Protein AF-A0A6B9T9X6-F1 (afdb_monomer_lite)

pLDDT: mean 86.13, std 8.44, range [53.62, 94.62]

Sequence (122 aa):
MSETKIIAMPVPRLLAADVAFYTGETGLFLNEKDLVLHAVRSLFLDTYKGYDGELETWMESYKDYENFSPEQGRIEVEVPEELFDAITDIYPDRGYGFSEFVCIALTRQISFLTQYCEDELE

Radius of gyration: 14.02 Å; chains: 1; bounding box: 34×31×42 Å

Foldseek 3Di:
DFDKDKDKAKAQPVLVVLLCCCCPPVVPAVHSQRLLAVLLVVLVVCVVVVVVVVLVVLLVLRVVSCVVRVDIDIDIHIYGPVSQVVCQVPPVVVVDDPRSSSNSSSSVSSVVVVVVVVVVVD

Structure (mmCIF, N/CA/C/O backbone):
data_AF-A0A6B9T9X6-F1
#
_entry.id   AF-A0A6B9T9X6-F1
#
loop_
_atom_site.group_PDB
_atom_site.id
_atom_site.type_symbol
_atom_site.label_atom_id
_atom_site.label_alt_id
_atom_site.label_comp_id
_atom_site.label_asym_id
_atom_site.label_entity_id
_atom_site.label_seq_id
_atom_site.pdbx_PDB_ins_code
_atom_site.Cartn_x
_atom_site.Cartn_y
_atom_site.Cartn_z
_atom_site.occupancy
_atom_site.B_iso_or_equiv
_atom_site.auth_seq_id
_atom_site.auth_comp_id
_atom_site.auth_asym_id
_atom_site.auth_atom_id
_atom_site.pdbx_PDB_model_num
ATOM 1 N N . MET A 1 1 ? -4.975 16.307 19.551 1.00 54.06 1 MET A N 1
ATOM 2 C CA . MET A 1 1 ? -3.929 15.693 18.709 1.00 54.06 1 MET A CA 1
ATOM 3 C C . MET A 1 1 ? -4.549 14.411 18.197 1.00 54.06 1 MET A C 1
ATOM 5 O O . MET A 1 1 ? -5.094 13.704 19.029 1.00 54.06 1 MET A O 1
ATOM 9 N N . SER A 1 2 ? -4.620 14.201 16.882 1.00 67.44 2 SER A N 1
ATOM 10 C CA . SER A 1 2 ? -5.163 12.944 16.343 1.00 67.44 2 SER A CA 1
ATOM 11 C C . SER A 1 2 ? -4.103 11.864 16.573 1.00 67.44 2 SER A C 1
ATOM 13 O O . SER A 1 2 ? -2.928 12.110 16.290 1.00 67.44 2 SER A O 1
ATOM 15 N N . GLU A 1 3 ? -4.481 10.754 17.200 1.00 89.25 3 GLU A N 1
ATOM 16 C CA . GLU A 1 3 ? -3.575 9.641 17.496 1.00 89.25 3 GLU A CA 1
ATOM 17 C C . GLU A 1 3 ? -3.220 8.898 16.196 1.00 89.25 3 GLU A C 1
ATOM 19 O O . GLU A 1 3 ? -4.020 8.827 15.259 1.00 89.25 3 GLU A O 1
ATOM 24 N N . THR A 1 4 ? -1.987 8.399 16.099 1.00 92.38 4 THR A N 1
ATOM 25 C CA . THR A 1 4 ? -1.503 7.625 14.948 1.00 92.38 4 THR A CA 1
ATOM 26 C C . THR A 1 4 ? -1.221 6.187 15.363 1.00 92.38 4 THR A C 1
ATOM 28 O O . THR A 1 4 ? -0.695 5.925 16.446 1.00 92.38 4 THR A O 1
ATOM 31 N N . LYS A 1 5 ? -1.549 5.238 14.482 1.00 90.62 5 LYS A N 1
ATOM 32 C CA . LYS A 1 5 ? -1.168 3.831 14.617 1.00 90.62 5 LYS A CA 1
ATOM 33 C C . LYS A 1 5 ? 0.024 3.541 13.718 1.00 90.62 5 LYS A C 1
ATOM 35 O O . LYS A 1 5 ? 0.028 3.911 12.546 1.00 90.62 5 LYS A O 1
ATOM 40 N N . ILE A 1 6 ? 1.011 2.849 14.283 1.00 92.50 6 ILE A N 1
ATOM 41 C CA . ILE A 1 6 ? 2.196 2.364 13.576 1.00 92.50 6 ILE A CA 1
ATOM 42 C C . ILE A 1 6 ? 2.128 0.840 13.539 1.00 92.50 6 ILE A C 1
ATOM 44 O O . ILE A 1 6 ? 2.071 0.191 14.585 1.00 92.50 6 ILE A O 1
ATOM 48 N N . ILE A 1 7 ? 2.100 0.271 12.337 1.00 91.38 7 ILE A N 1
ATOM 49 C CA . ILE A 1 7 ? 1.883 -1.158 12.113 1.00 91.38 7 ILE A CA 1
ATOM 50 C C . ILE A 1 7 ? 2.954 -1.671 11.156 1.00 91.38 7 ILE A C 1
ATOM 52 O O . ILE A 1 7 ? 3.032 -1.240 10.011 1.00 91.38 7 ILE A O 1
ATOM 56 N N . ALA A 1 8 ? 3.761 -2.628 11.608 1.00 91.19 8 ALA A N 1
ATOM 57 C CA . ALA A 1 8 ? 4.670 -3.353 10.729 1.00 91.19 8 ALA A CA 1
ATOM 58 C C . ALA A 1 8 ? 3.917 -4.519 10.080 1.00 91.19 8 ALA A C 1
ATOM 60 O O . ALA A 1 8 ? 3.588 -5.492 10.767 1.00 91.19 8 ALA A O 1
ATOM 61 N N . MET A 1 9 ? 3.668 -4.444 8.774 1.00 89.88 9 MET A N 1
ATOM 62 C CA . MET A 1 9 ? 2.910 -5.470 8.054 1.00 89.88 9 MET A CA 1
ATOM 63 C C . MET A 1 9 ? 3.746 -6.196 6.997 1.00 89.88 9 MET A C 1
ATOM 65 O O . MET A 1 9 ? 4.676 -5.605 6.437 1.00 89.88 9 MET A O 1
ATOM 69 N N . PRO A 1 10 ? 3.459 -7.490 6.759 1.00 89.75 10 PRO A N 1
ATOM 70 C CA . PRO A 1 10 ? 4.026 -8.214 5.634 1.00 89.75 10 PRO A CA 1
ATOM 71 C C . PRO A 1 10 ? 3.402 -7.714 4.327 1.00 89.75 10 PRO A C 1
ATOM 73 O O . PRO A 1 10 ? 2.204 -7.446 4.275 1.00 89.75 10 PRO A O 1
ATOM 76 N N . VAL A 1 11 ? 4.224 -7.595 3.290 1.00 90.88 11 VAL A N 1
ATOM 77 C CA . VAL A 1 11 ? 3.799 -7.279 1.919 1.00 90.88 11 VAL A CA 1
ATOM 78 C C . VAL A 1 11 ? 4.628 -8.117 0.944 1.00 90.88 11 VAL A C 1
ATOM 80 O O . VAL A 1 11 ? 5.740 -8.511 1.310 1.00 90.88 11 VAL A O 1
ATOM 83 N N . PRO A 1 12 ? 4.177 -8.361 -0.299 1.00 90.94 12 PRO A N 1
ATOM 84 C CA . PRO A 1 12 ? 5.014 -8.997 -1.314 1.00 90.94 12 PRO A CA 1
ATOM 85 C C . PRO A 1 12 ? 6.367 -8.288 -1.456 1.00 90.94 12 PRO A C 1
ATOM 87 O O . PRO A 1 12 ? 6.447 -7.057 -1.444 1.00 90.94 12 PRO A O 1
ATOM 90 N N . ARG A 1 13 ? 7.454 -9.054 -1.581 1.00 90.38 13 ARG A N 1
ATOM 91 C CA . ARG A 1 13 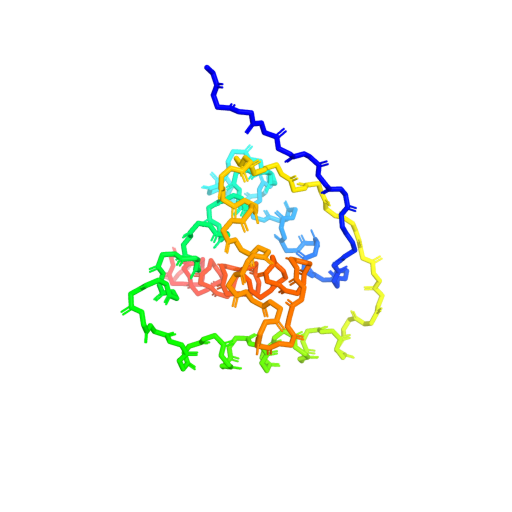? 8.823 -8.516 -1.571 1.00 90.38 13 ARG A CA 1
ATOM 92 C C . ARG A 1 13 ? 9.058 -7.509 -2.693 1.00 90.38 13 ARG A C 1
ATOM 94 O O . ARG A 1 13 ? 9.735 -6.512 -2.458 1.00 90.38 13 ARG A O 1
ATOM 101 N N . LEU A 1 14 ? 8.511 -7.757 -3.883 1.00 90.25 14 LEU A N 1
ATOM 102 C CA . LEU A 1 14 ? 8.586 -6.790 -4.982 1.00 90.25 14 LEU A CA 1
ATOM 103 C C . LEU A 1 14 ? 7.884 -5.481 -4.636 1.00 90.25 14 LEU A C 1
ATOM 105 O O . LEU A 1 14 ? 8.466 -4.428 -4.839 1.00 90.25 14 LEU A O 1
ATOM 109 N N . LEU A 1 15 ? 6.709 -5.542 -4.010 1.00 91.12 15 LEU A N 1
ATOM 110 C CA . LEU A 1 15 ? 5.987 -4.339 -3.604 1.00 91.12 15 LEU A CA 1
ATOM 111 C C . LEU A 1 15 ? 6.792 -3.513 -2.588 1.00 91.12 15 LEU A C 1
ATOM 113 O O . LEU A 1 15 ? 6.857 -2.293 -2.698 1.00 91.12 15 LEU A O 1
ATOM 117 N N . ALA A 1 16 ? 7.462 -4.168 -1.633 1.00 91.81 16 ALA A N 1
ATOM 118 C CA . ALA A 1 16 ? 8.383 -3.487 -0.718 1.00 91.81 16 ALA A CA 1
ATOM 119 C C . ALA A 1 16 ? 9.580 -2.851 -1.451 1.00 91.81 16 ALA A C 1
ATOM 121 O O . ALA A 1 16 ? 10.010 -1.757 -1.090 1.00 91.81 16 ALA A O 1
ATOM 122 N N . ALA A 1 17 ? 10.118 -3.520 -2.474 1.00 91.31 17 ALA A N 1
ATOM 123 C CA . ALA A 1 17 ? 11.213 -2.986 -3.279 1.00 91.31 17 ALA A CA 1
ATOM 124 C C . ALA A 1 17 ? 10.774 -1.774 -4.117 1.00 91.31 17 ALA A C 1
ATOM 126 O O . ALA A 1 17 ? 11.497 -0.782 -4.155 1.00 91.31 17 ALA A O 1
ATOM 127 N N . ASP A 1 18 ? 9.581 -1.818 -4.711 1.00 91.38 18 ASP A N 1
ATOM 128 C CA . ASP A 1 18 ? 9.016 -0.706 -5.477 1.00 91.38 18 ASP A CA 1
ATOM 129 C C . ASP A 1 18 ? 8.789 0.514 -4.571 1.00 91.38 18 ASP A C 1
ATOM 131 O O . ASP A 1 18 ? 9.183 1.630 -4.904 1.00 91.38 18 ASP A O 1
ATOM 135 N N . VAL A 1 19 ? 8.241 0.309 -3.369 1.00 92.06 19 VAL A N 1
ATOM 136 C CA . VAL A 1 19 ? 8.099 1.366 -2.351 1.00 92.06 19 VAL A CA 1
ATOM 137 C C . VAL A 1 19 ? 9.448 2.026 -2.035 1.00 92.06 19 VAL A C 1
ATOM 139 O O . VAL A 1 19 ? 9.547 3.258 -2.016 1.00 92.06 19 VAL A O 1
ATOM 142 N N . ALA A 1 20 ? 10.496 1.226 -1.827 1.00 91.25 20 ALA A N 1
ATOM 143 C CA . ALA A 1 20 ? 11.841 1.736 -1.575 1.00 91.25 20 ALA A CA 1
ATOM 144 C C . ALA A 1 20 ? 12.405 2.499 -2.790 1.00 91.25 20 ALA A C 1
ATOM 146 O O . ALA A 1 20 ? 12.998 3.565 -2.623 1.00 91.25 20 ALA A O 1
ATOM 147 N N . PHE A 1 21 ? 12.177 2.009 -4.011 1.00 91.06 21 PHE A N 1
ATOM 148 C CA . PHE A 1 21 ? 12.599 2.670 -5.248 1.00 91.06 21 PHE A CA 1
ATOM 149 C C . PHE A 1 21 ? 11.959 4.059 -5.402 1.00 91.06 21 PHE A C 1
ATOM 151 O O . PHE A 1 21 ? 12.664 5.058 -5.563 1.00 91.06 21 PHE A O 1
ATOM 158 N N . TYR A 1 22 ? 10.633 4.169 -5.268 1.00 89.62 22 TYR A N 1
ATOM 159 C CA . TYR A 1 22 ? 9.941 5.451 -5.455 1.00 89.62 22 TYR A CA 1
ATOM 160 C C . TYR A 1 22 ? 10.243 6.476 -4.361 1.00 89.62 22 TYR A C 1
ATOM 162 O O . TYR A 1 22 ? 10.175 7.679 -4.606 1.00 89.62 22 TYR A O 1
ATOM 170 N N . THR A 1 23 ? 10.625 6.032 -3.170 1.00 89.19 23 THR A N 1
ATOM 171 C CA . THR A 1 23 ? 10.930 6.938 -2.053 1.00 89.19 23 THR A CA 1
ATOM 172 C C . THR A 1 23 ? 12.416 7.277 -1.956 1.00 89.19 23 THR A C 1
ATOM 174 O O . THR A 1 23 ? 12.763 8.343 -1.454 1.00 89.19 23 THR A O 1
ATOM 177 N N . GLY A 1 24 ? 13.295 6.408 -2.462 1.00 84.62 24 GLY A N 1
ATOM 178 C CA . GLY A 1 24 ? 14.744 6.594 -2.438 1.00 84.62 24 GLY A CA 1
ATOM 179 C C . GLY A 1 24 ? 15.335 7.185 -3.719 1.00 84.62 24 GLY A C 1
ATOM 180 O O . GLY A 1 24 ? 16.246 8.008 -3.636 1.00 84.62 24 GLY A O 1
ATOM 181 N N . GLU A 1 25 ? 14.841 6.782 -4.892 1.00 82.19 25 GLU A N 1
ATOM 182 C CA . GLU A 1 25 ? 15.481 7.094 -6.179 1.00 82.19 25 GLU A CA 1
ATOM 183 C C . GLU A 1 25 ? 14.734 8.164 -6.980 1.00 82.19 25 GLU A C 1
ATOM 185 O O . GLU A 1 25 ? 15.370 9.030 -7.580 1.00 82.19 25 GLU A O 1
ATOM 190 N N . THR A 1 26 ? 13.396 8.155 -6.964 1.00 81.06 26 THR A N 1
ATOM 191 C CA . THR A 1 26 ? 12.609 9.104 -7.782 1.00 81.06 26 THR A CA 1
ATOM 192 C C . THR A 1 26 ? 12.387 10.463 -7.115 1.00 81.06 26 THR A C 1
ATOM 194 O O . THR A 1 26 ? 12.154 11.458 -7.795 1.00 81.06 26 THR A O 1
ATOM 197 N N . GLY A 1 27 ? 12.442 10.522 -5.779 1.00 78.44 27 GLY A N 1
ATOM 198 C CA . GLY A 1 27 ? 12.156 11.738 -5.010 1.00 78.44 27 GLY A CA 1
ATOM 199 C C . GLY A 1 27 ? 10.694 12.206 -5.060 1.00 78.44 27 GLY A C 1
ATOM 200 O O . GLY A 1 27 ? 10.408 13.311 -4.601 1.00 78.44 27 GLY A O 1
ATOM 201 N N . LEU A 1 28 ? 9.771 11.395 -5.595 1.00 84.06 28 LEU A N 1
ATOM 202 C CA . LEU A 1 28 ? 8.341 11.726 -5.686 1.00 84.06 28 LEU A CA 1
ATOM 203 C C . LEU A 1 28 ? 7.652 11.765 -4.315 1.00 84.06 28 LEU A C 1
ATOM 205 O O . LEU A 1 28 ? 6.680 12.494 -4.133 1.00 84.06 28 LEU A O 1
ATOM 209 N N . PHE A 1 29 ? 8.176 11.010 -3.350 1.00 88.75 29 PHE A N 1
ATOM 210 C CA . PHE A 1 29 ? 7.700 10.974 -1.970 1.00 88.75 29 PHE A CA 1
ATOM 211 C C . PHE A 1 29 ? 8.851 11.221 -1.005 1.00 88.75 29 PHE A C 1
ATOM 213 O O . PHE A 1 29 ? 9.998 10.870 -1.280 1.00 88.75 29 PHE A O 1
ATOM 220 N N . LEU A 1 30 ? 8.538 11.796 0.158 1.00 85.94 30 LEU A N 1
ATOM 221 C CA . LEU A 1 30 ? 9.552 12.131 1.163 1.00 85.94 30 LEU A CA 1
ATOM 222 C C . LEU A 1 30 ? 10.169 10.891 1.825 1.00 85.94 30 LEU A C 1
ATOM 224 O O . LEU A 1 30 ? 11.309 10.946 2.282 1.00 85.94 30 LEU A O 1
ATOM 228 N N . ASN A 1 31 ? 9.386 9.819 1.965 1.00 90.44 31 ASN A N 1
ATOM 229 C CA . ASN A 1 31 ? 9.775 8.534 2.548 1.00 90.44 31 ASN A CA 1
ATOM 230 C C . ASN A 1 31 ? 8.659 7.489 2.343 1.00 90.44 31 ASN A C 1
ATOM 232 O O . ASN A 1 31 ? 7.565 7.811 1.877 1.00 90.44 31 ASN A O 1
ATOM 236 N N . GLU A 1 32 ? 8.922 6.245 2.751 1.00 90.62 32 GLU A N 1
ATOM 237 C CA . GLU A 1 32 ? 7.976 5.119 2.689 1.00 90.62 32 GLU A CA 1
ATOM 238 C C . GLU A 1 32 ? 6.637 5.406 3.373 1.00 90.62 32 GLU A C 1
ATOM 240 O O . GLU A 1 32 ? 5.586 5.089 2.822 1.00 90.62 32 GLU A O 1
ATOM 245 N N . LYS A 1 33 ? 6.645 6.056 4.541 1.00 91.31 33 LYS 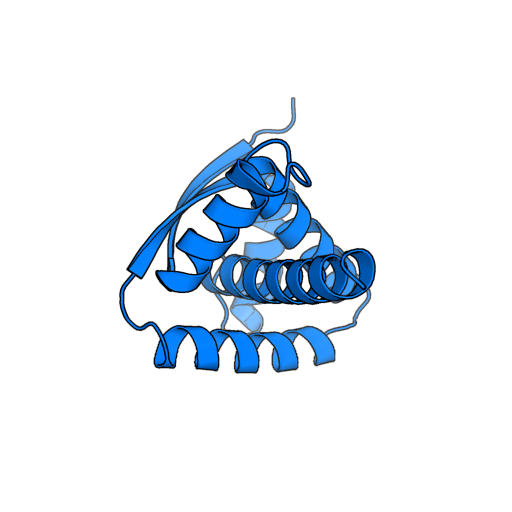A N 1
ATOM 246 C CA . LYS A 1 33 ? 5.417 6.327 5.302 1.00 91.31 33 LYS A CA 1
ATOM 247 C C . LYS A 1 33 ? 4.497 7.289 4.566 1.00 91.31 33 LYS A C 1
ATOM 249 O O . LYS A 1 33 ? 3.284 7.107 4.582 1.00 91.31 33 LYS A O 1
ATOM 254 N N . ASP A 1 34 ? 5.076 8.295 3.920 1.00 91.56 34 ASP A N 1
ATOM 255 C CA . ASP A 1 34 ? 4.344 9.278 3.125 1.00 91.56 34 ASP A CA 1
ATOM 256 C C . ASP A 1 34 ? 3.677 8.625 1.906 1.00 91.56 34 ASP A C 1
ATOM 258 O O . ASP A 1 34 ? 2.475 8.796 1.694 1.00 91.56 34 ASP A O 1
ATOM 262 N N . LEU A 1 35 ? 4.417 7.778 1.178 1.00 93.81 35 LEU A N 1
ATOM 263 C CA . LEU A 1 35 ? 3.880 6.989 0.064 1.00 93.81 35 LEU A CA 1
ATOM 264 C C . LEU A 1 35 ? 2.729 6.081 0.519 1.00 93.81 35 LEU A C 1
ATOM 266 O O . LEU A 1 35 ? 1.657 6.080 -0.089 1.00 93.81 35 LEU A O 1
ATOM 270 N N . VAL A 1 36 ? 2.937 5.319 1.596 1.00 93.88 36 VAL A N 1
ATOM 271 C CA . VAL A 1 36 ? 1.930 4.401 2.142 1.00 93.88 36 VAL A CA 1
ATOM 272 C C . VAL A 1 36 ? 0.682 5.169 2.571 1.00 93.88 36 VAL A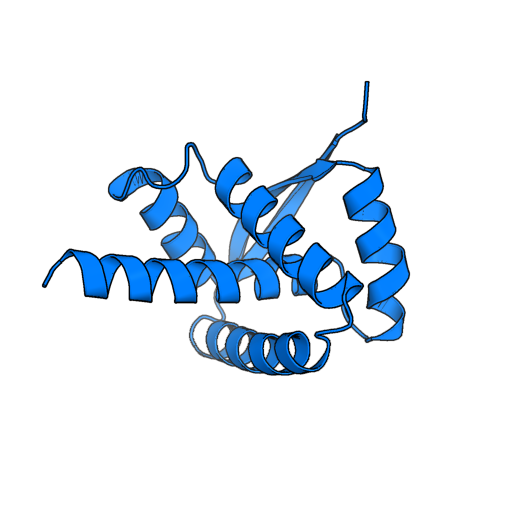 C 1
ATOM 274 O O . VAL A 1 36 ? -0.431 4.799 2.198 1.00 93.88 36 VAL A O 1
ATOM 277 N N . LEU A 1 37 ? 0.841 6.263 3.318 1.00 94.19 37 LEU A N 1
ATOM 278 C CA . LEU A 1 37 ? -0.283 7.071 3.781 1.00 94.19 37 LEU A CA 1
ATOM 279 C C . LEU A 1 37 ? -1.054 7.692 2.611 1.00 94.19 37 LEU A C 1
ATOM 281 O O . LEU A 1 37 ? -2.288 7.714 2.637 1.00 94.19 37 LEU A O 1
ATOM 285 N N . HIS A 1 38 ? -0.349 8.183 1.588 1.00 94.31 38 HIS A N 1
ATOM 286 C CA . HIS A 1 38 ? -0.963 8.706 0.372 1.00 94.31 38 HIS A CA 1
ATOM 287 C C . HIS A 1 38 ? -1.790 7.629 -0.337 1.00 94.31 38 HIS A C 1
ATOM 289 O O . HIS A 1 38 ? -2.968 7.850 -0.622 1.00 94.31 38 HIS A O 1
ATOM 295 N N . ALA A 1 39 ? -1.203 6.450 -0.559 1.00 94.62 39 ALA A N 1
ATOM 296 C CA . ALA A 1 39 ? -1.863 5.322 -1.204 1.00 94.62 39 ALA A CA 1
ATOM 297 C C . ALA A 1 39 ? -3.149 4.916 -0.461 1.00 94.62 39 ALA A C 1
ATOM 299 O O . ALA A 1 39 ? -4.226 4.854 -1.059 1.00 94.62 39 ALA A O 1
ATOM 300 N N . VAL A 1 40 ? -3.053 4.712 0.858 1.00 93.50 40 VAL A N 1
ATOM 301 C CA . VAL A 1 40 ? -4.175 4.303 1.720 1.00 93.50 40 VAL A CA 1
ATOM 302 C C . VAL A 1 40 ? -5.294 5.342 1.699 1.00 93.50 40 VAL A C 1
ATOM 304 O O . VAL A 1 40 ? -6.459 4.988 1.524 1.00 93.50 40 VAL A O 1
ATOM 307 N N . ARG A 1 41 ? -4.966 6.633 1.839 1.00 93.44 41 ARG A N 1
ATOM 308 C CA . ARG A 1 41 ? -5.964 7.715 1.795 1.00 93.44 41 ARG A CA 1
ATOM 309 C C . ARG A 1 41 ? -6.648 7.810 0.440 1.00 93.44 41 ARG A C 1
ATOM 311 O O . ARG A 1 41 ? -7.863 7.979 0.397 1.00 93.44 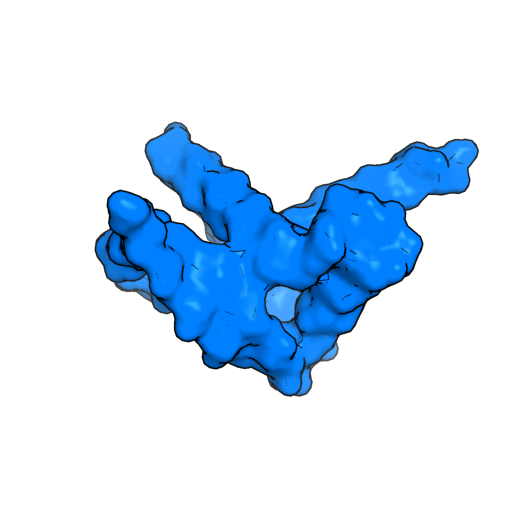41 ARG A O 1
ATOM 318 N N . SER A 1 42 ? -5.873 7.718 -0.637 1.00 92.19 42 SER A N 1
ATOM 319 C CA . SER A 1 42 ? -6.386 7.796 -2.003 1.00 92.19 42 SER A CA 1
ATOM 320 C C . SER A 1 42 ? -7.400 6.680 -2.262 1.00 92.19 42 SER A C 1
ATOM 322 O O . SER A 1 42 ? -8.547 6.955 -2.609 1.00 92.19 42 SER A O 1
ATOM 324 N N . LEU A 1 43 ? -7.032 5.427 -1.968 1.00 90.44 43 LEU A N 1
ATOM 325 C CA . LEU A 1 43 ? -7.943 4.294 -2.134 1.00 90.44 43 LEU A CA 1
ATOM 326 C C . LEU A 1 43 ? -9.169 4.391 -1.215 1.00 90.44 43 LEU A C 1
ATOM 328 O O . LEU A 1 43 ? -10.290 4.114 -1.646 1.00 90.44 43 LEU A O 1
ATOM 332 N N . PHE A 1 44 ? -8.985 4.811 0.040 1.00 89.44 44 PHE A N 1
ATOM 333 C CA . PHE A 1 44 ? -10.096 4.960 0.979 1.00 89.44 44 PHE A CA 1
ATOM 334 C C . PHE A 1 44 ? -11.117 5.988 0.482 1.00 89.44 44 PHE A C 1
ATOM 336 O O . PHE A 1 44 ? -12.317 5.727 0.517 1.00 89.44 44 PHE A O 1
ATOM 343 N N . LEU A 1 45 ? -10.653 7.133 -0.028 1.00 88.69 45 LEU A N 1
ATOM 344 C CA . LEU A 1 45 ? -11.521 8.172 -0.582 1.00 88.69 45 LEU A CA 1
ATOM 345 C C . LEU A 1 45 ? -12.310 7.688 -1.798 1.00 88.69 45 LEU A C 1
ATOM 347 O O . LEU A 1 45 ? -13.484 8.034 -1.927 1.00 88.69 45 LEU A O 1
ATOM 351 N N . ASP A 1 46 ? -11.693 6.910 -2.682 1.00 85.50 46 ASP A N 1
ATOM 352 C CA . ASP A 1 46 ? -12.375 6.398 -3.871 1.00 85.50 46 ASP A CA 1
ATOM 353 C C . ASP A 1 46 ? -13.426 5.352 -3.503 1.00 85.50 46 ASP A C 1
ATOM 355 O O . ASP A 1 46 ? -14.568 5.419 -3.963 1.00 85.50 46 ASP A O 1
ATOM 359 N N . THR A 1 47 ? -13.098 4.469 -2.565 1.00 79.81 47 THR A N 1
ATOM 360 C CA . THR A 1 47 ? -14.059 3.483 -2.064 1.00 79.81 47 THR A CA 1
ATOM 361 C C . THR A 1 47 ? -15.207 4.162 -1.310 1.00 79.81 47 THR A C 1
ATOM 363 O O . THR A 1 47 ? -16.371 3.829 -1.514 1.00 79.81 47 THR A O 1
ATOM 366 N N . TYR A 1 48 ? -14.926 5.205 -0.519 1.00 80.19 48 TYR A N 1
ATOM 367 C CA . TYR A 1 48 ? -15.961 5.996 0.158 1.00 80.19 48 TYR A CA 1
ATOM 368 C C . TYR A 1 48 ? -16.914 6.702 -0.823 1.00 80.19 48 TYR A C 1
ATOM 370 O O . TYR A 1 48 ? -18.093 6.890 -0.527 1.00 80.19 48 TYR A O 1
ATOM 378 N N . LYS A 1 49 ? -16.430 7.075 -2.014 1.00 83.25 49 LYS A N 1
ATOM 379 C CA . LYS A 1 49 ? -17.259 7.641 -3.093 1.00 83.25 49 LYS A CA 1
ATOM 380 C C . LYS A 1 49 ? -18.069 6.585 -3.859 1.00 83.25 49 LYS A C 1
ATOM 382 O O . LYS A 1 49 ? -18.852 6.962 -4.728 1.00 83.25 49 LYS A O 1
ATOM 387 N N . GLY A 1 50 ? -17.907 5.300 -3.540 1.00 76.62 50 GLY A N 1
ATOM 388 C CA . GLY A 1 50 ? -18.619 4.190 -4.171 1.00 76.62 50 GLY A CA 1
ATOM 389 C C . GLY A 1 50 ? -17.937 3.621 -5.416 1.00 76.62 50 GLY A C 1
ATOM 390 O O . GLY A 1 50 ? -18.591 2.917 -6.184 1.00 76.62 50 GLY A O 1
ATOM 391 N N . TYR A 1 51 ? -16.643 3.885 -5.636 1.00 75.00 51 TYR A N 1
ATOM 392 C CA . TYR A 1 51 ? -15.864 3.274 -6.726 1.00 75.00 51 TYR A CA 1
ATOM 393 C C . TYR A 1 51 ? -15.398 1.850 -6.372 1.00 75.00 51 TYR A C 1
ATOM 395 O O . TYR A 1 51 ? -14.240 1.480 -6.548 1.00 75.00 51 TYR A O 1
ATOM 403 N N . ASP A 1 52 ? -16.324 1.029 -5.878 1.00 68.94 52 ASP A N 1
ATOM 404 C CA . ASP A 1 52 ? -16.041 -0.315 -5.362 1.00 68.94 52 ASP A CA 1
ATOM 405 C C . ASP A 1 52 ? -15.545 -1.286 -6.444 1.00 68.94 52 ASP A C 1
ATOM 407 O O . ASP A 1 52 ? -14.744 -2.172 -6.158 1.00 68.94 52 ASP A O 1
ATOM 411 N N . GLY A 1 53 ? -15.959 -1.096 -7.702 1.00 68.69 53 GLY A N 1
ATOM 412 C CA . GLY A 1 53 ? -15.496 -1.921 -8.825 1.00 68.69 53 GLY A CA 1
ATOM 413 C C . GLY A 1 53 ? -14.000 -1.764 -9.129 1.00 68.69 53 GLY A C 1
ATOM 414 O O . GLY A 1 53 ? -13.367 -2.691 -9.637 1.00 68.69 53 GLY A O 1
ATOM 415 N N . GLU A 1 54 ? -13.401 -0.622 -8.777 1.00 75.62 54 GLU A N 1
ATOM 416 C CA . GLU A 1 54 ? -11.951 -0.453 -8.896 1.00 75.62 54 GLU A CA 1
ATOM 417 C C . GLU A 1 54 ? -11.217 -1.288 -7.846 1.00 75.62 54 GLU A C 1
ATOM 419 O O . GLU A 1 54 ? -10.180 -1.872 -8.147 1.00 75.62 54 GLU A O 1
ATOM 424 N N . LEU A 1 55 ? -11.767 -1.405 -6.634 1.00 79.00 55 LEU A N 1
ATOM 425 C CA . LEU A 1 55 ? -11.153 -2.177 -5.555 1.00 79.00 55 LEU A CA 1
ATOM 426 C C . LEU A 1 55 ? -11.010 -3.660 -5.926 1.00 79.00 55 LEU A C 1
ATOM 428 O O . LEU A 1 55 ? -9.957 -4.246 -5.687 1.00 79.00 55 LEU A O 1
ATOM 432 N N . GLU A 1 56 ? -12.040 -4.258 -6.532 1.00 81.44 56 GLU A N 1
ATOM 433 C CA . GLU A 1 56 ? -11.985 -5.654 -6.990 1.00 81.44 56 GLU A CA 1
ATOM 434 C C . GLU A 1 56 ? -10.918 -5.853 -8.073 1.00 81.44 56 GLU A C 1
ATOM 436 O O . GLU A 1 56 ? -10.145 -6.807 -8.006 1.00 81.44 56 GLU A O 1
ATOM 441 N N . THR A 1 57 ? -10.810 -4.908 -9.010 1.00 85.88 57 THR A N 1
ATOM 442 C CA . THR A 1 57 ? -9.776 -4.930 -10.055 1.00 85.88 57 THR A CA 1
ATOM 443 C C . THR A 1 57 ? -8.375 -4.876 -9.440 1.00 85.88 57 THR A C 1
ATOM 445 O O . THR A 1 57 ? -7.502 -5.673 -9.778 1.00 85.88 57 THR A O 1
ATOM 448 N N . TRP A 1 58 ? -8.151 -3.972 -8.483 1.00 88.56 58 TRP A N 1
ATOM 449 C CA . TRP A 1 58 ? -6.854 -3.854 -7.814 1.00 88.56 58 TRP A CA 1
ATOM 450 C C . TRP A 1 58 ? -6.543 -5.038 -6.897 1.00 88.56 58 TRP A C 1
ATOM 452 O O . TRP A 1 58 ? -5.371 -5.359 -6.702 1.00 88.56 58 TRP A O 1
ATOM 462 N N . MET A 1 59 ? -7.559 -5.722 -6.367 1.00 86.06 59 MET A N 1
ATOM 463 C CA . MET A 1 59 ? -7.360 -6.977 -5.649 1.00 86.06 59 MET A CA 1
ATOM 464 C C . MET A 1 59 ? -6.805 -8.066 -6.571 1.00 86.06 59 MET A C 1
ATOM 466 O O . MET A 1 59 ? -5.910 -8.800 -6.155 1.00 86.06 59 MET A O 1
ATOM 470 N N . GLU A 1 60 ? -7.334 -8.215 -7.786 1.00 86.94 60 GLU A N 1
ATOM 471 C CA . GLU A 1 60 ? -6.806 -9.195 -8.743 1.00 86.94 60 GLU A CA 1
ATOM 472 C C . GLU A 1 60 ? -5.341 -8.890 -9.073 1.00 86.94 60 GLU A C 1
ATOM 474 O O . GLU A 1 60 ? -4.492 -9.768 -8.927 1.00 86.94 60 GLU A O 1
ATOM 479 N N . SER A 1 61 ? -5.016 -7.621 -9.344 1.00 86.81 61 SER A N 1
ATOM 480 C CA . SER A 1 61 ? -3.630 -7.178 -9.542 1.00 86.81 61 SER A CA 1
ATOM 481 C C . SER A 1 61 ? -2.735 -7.468 -8.331 1.00 86.81 61 SER A C 1
ATOM 483 O O . SER A 1 61 ? -1.594 -7.901 -8.485 1.00 86.81 61 SER A O 1
ATOM 485 N N . TYR A 1 62 ? -3.234 -7.259 -7.108 1.00 86.94 62 TYR A N 1
ATOM 486 C CA . TYR A 1 62 ? -2.494 -7.599 -5.892 1.00 86.94 62 TYR A CA 1
ATOM 487 C C . TYR A 1 62 ? -2.224 -9.109 -5.790 1.00 86.94 62 TYR A C 1
ATOM 489 O O . TYR A 1 62 ? -1.104 -9.513 -5.477 1.00 86.94 62 TYR A O 1
ATOM 497 N N . LYS A 1 63 ? -3.217 -9.954 -6.094 1.00 86.69 63 LYS A N 1
ATOM 498 C CA . LYS A 1 63 ? -3.043 -11.416 -6.102 1.00 86.69 63 LYS A CA 1
ATOM 499 C C . LYS A 1 63 ? -2.011 -11.855 -7.135 1.00 86.69 63 LYS A C 1
ATOM 501 O O . LYS A 1 63 ? -1.236 -12.769 -6.865 1.00 86.69 63 LYS A O 1
ATOM 506 N N . ASP A 1 64 ? -1.960 -11.198 -8.288 1.00 85.62 64 ASP A N 1
ATOM 507 C CA . ASP A 1 64 ? -0.930 -11.461 -9.292 1.00 85.62 64 ASP A CA 1
ATOM 508 C C . ASP A 1 64 ? 0.470 -11.109 -8.766 1.00 85.62 64 ASP A C 1
ATOM 510 O O . ASP A 1 64 ? 1.397 -11.910 -8.911 1.00 85.62 64 ASP A O 1
ATOM 514 N N . TYR A 1 65 ? 0.616 -9.979 -8.064 1.00 80.75 65 TYR A N 1
ATOM 515 C CA . TYR A 1 65 ? 1.857 -9.612 -7.370 1.00 80.75 65 TYR A CA 1
ATOM 516 C C . TYR A 1 65 ? 2.267 -10.642 -6.310 1.00 80.75 65 TYR A C 1
ATOM 518 O O . TYR A 1 65 ? 3.436 -11.027 -6.248 1.00 80.75 65 TYR A O 1
ATOM 526 N N . GLU A 1 66 ? 1.324 -11.099 -5.487 1.00 84.19 66 GLU A N 1
ATOM 527 C CA . GLU A 1 66 ? 1.564 -12.104 -4.447 1.00 84.19 66 GLU A CA 1
ATOM 528 C C . GLU A 1 66 ? 1.978 -13.457 -5.048 1.00 84.19 66 GLU A C 1
ATOM 530 O O . GLU A 1 66 ? 2.902 -14.104 -4.555 1.00 84.19 66 GLU A O 1
ATOM 535 N N . ASN A 1 67 ? 1.363 -13.863 -6.160 1.00 86.50 67 ASN A N 1
ATOM 536 C CA . ASN A 1 67 ? 1.715 -15.094 -6.867 1.00 86.50 67 ASN A CA 1
ATOM 537 C C . ASN A 1 67 ? 3.081 -15.005 -7.563 1.00 86.50 67 ASN A C 1
ATOM 539 O O . ASN A 1 67 ? 3.822 -15.989 -7.601 1.00 86.50 67 ASN A O 1
ATOM 543 N N . PHE A 1 68 ? 3.420 -13.842 -8.125 1.00 82.81 68 PHE A N 1
ATOM 544 C CA . PHE A 1 68 ? 4.696 -13.617 -8.806 1.00 82.81 68 PHE A CA 1
ATOM 545 C C . PHE A 1 68 ? 5.860 -13.436 -7.820 1.00 82.81 68 PHE A C 1
ATOM 547 O O . PHE A 1 68 ? 6.979 -13.879 -8.082 1.00 82.81 68 PHE A O 1
ATOM 554 N N . SER A 1 69 ? 5.597 -12.829 -6.660 1.00 82.94 69 SER A N 1
ATOM 555 C CA . SER A 1 69 ? 6.556 -12.627 -5.574 1.00 82.94 69 SER A CA 1
ATOM 556 C C . SER A 1 69 ? 5.992 -13.149 -4.250 1.00 82.94 69 SER A C 1
ATOM 558 O O . SER A 1 69 ? 5.586 -12.365 -3.392 1.00 82.94 69 SER A O 1
ATOM 560 N N . PRO A 1 70 ? 6.001 -14.481 -4.048 1.00 81.88 70 PRO A N 1
ATOM 561 C CA . PRO A 1 70 ? 5.458 -15.088 -2.833 1.00 81.88 70 PRO A CA 1
ATOM 562 C C . PRO A 1 70 ? 6.322 -14.806 -1.596 1.00 81.88 70 PRO A C 1
ATOM 564 O O . PRO A 1 70 ? 5.877 -14.983 -0.460 1.00 81.88 70 PRO A O 1
ATOM 567 N N . GLU A 1 71 ? 7.573 -14.381 -1.797 1.00 89.88 71 GLU A N 1
ATOM 568 C CA . GLU A 1 71 ? 8.440 -13.927 -0.716 1.00 89.88 71 GLU A CA 1
ATOM 569 C C . GLU A 1 71 ? 7.880 -12.655 -0.078 1.00 89.88 71 GLU A C 1
ATOM 571 O O . GLU A 1 71 ? 7.459 -11.730 -0.767 1.00 89.88 71 GLU A O 1
ATOM 576 N N . GLN A 1 72 ? 7.922 -12.587 1.250 1.00 87.81 72 GLN A N 1
ATOM 577 C CA . GLN A 1 72 ? 7.376 -11.462 2.002 1.00 87.81 72 GLN A CA 1
ATOM 578 C C . GLN A 1 72 ? 8.487 -10.480 2.391 1.00 87.81 72 GLN A C 1
ATOM 580 O O . GLN A 1 72 ? 9.498 -10.859 2.987 1.00 87.81 72 GLN A O 1
ATOM 585 N N . GLY A 1 73 ? 8.278 -9.208 2.067 1.00 88.50 73 GLY A N 1
ATOM 586 C CA . GLY A 1 73 ? 8.948 -8.063 2.668 1.00 88.50 73 GLY A CA 1
ATOM 587 C C . GLY A 1 73 ? 8.196 -7.556 3.901 1.00 88.50 73 GLY A C 1
ATOM 588 O O . GLY A 1 73 ? 7.240 -8.172 4.377 1.00 88.50 73 GLY A O 1
ATOM 589 N N . ARG A 1 74 ? 8.639 -6.420 4.444 1.00 91.12 74 ARG A N 1
ATOM 590 C CA . ARG A 1 74 ? 7.938 -5.715 5.524 1.00 91.12 74 ARG A CA 1
ATOM 591 C C . ARG A 1 74 ? 8.002 -4.221 5.278 1.00 91.12 74 ARG A C 1
ATOM 593 O O . ARG A 1 74 ? 9.057 -3.724 4.901 1.00 91.12 74 ARG A O 1
ATOM 600 N N . ILE A 1 75 ? 6.901 -3.541 5.565 1.00 91.25 75 ILE A N 1
ATOM 601 C CA . ILE A 1 75 ? 6.819 -2.080 5.572 1.00 91.25 75 ILE A CA 1
ATOM 602 C C . ILE A 1 75 ? 6.222 -1.609 6.895 1.00 91.25 75 ILE A C 1
ATOM 604 O O . ILE A 1 75 ? 5.436 -2.324 7.528 1.00 91.25 75 ILE A O 1
ATOM 608 N N . GLU A 1 76 ? 6.603 -0.408 7.318 1.00 92.44 76 GLU A N 1
ATOM 609 C CA . GLU A 1 76 ? 5.986 0.271 8.454 1.00 92.44 76 GLU A CA 1
ATOM 610 C C . GLU A 1 76 ? 4.896 1.219 7.950 1.00 92.44 76 GLU A C 1
ATOM 612 O O . GLU A 1 76 ? 5.154 2.149 7.189 1.00 92.44 76 GLU A O 1
ATOM 617 N N . VAL A 1 77 ? 3.664 0.975 8.385 1.00 90.94 77 VAL A N 1
ATOM 618 C CA . VAL A 1 77 ? 2.486 1.762 8.030 1.00 90.94 77 VAL A CA 1
ATOM 619 C C . VAL A 1 77 ? 2.175 2.699 9.181 1.00 90.94 77 VAL A C 1
ATOM 621 O O . VAL A 1 77 ? 1.859 2.242 10.278 1.00 90.94 77 VAL A O 1
ATOM 624 N N . GLU A 1 78 ? 2.238 4.002 8.926 1.00 93.50 78 GLU A N 1
ATOM 625 C CA . GLU A 1 78 ? 1.834 5.035 9.877 1.00 93.50 78 GLU A CA 1
ATOM 626 C C . GLU A 1 78 ? 0.562 5.721 9.371 1.00 93.50 78 GLU A C 1
ATOM 628 O O . GLU A 1 78 ? 0.584 6.439 8.371 1.00 93.50 78 GLU A O 1
ATOM 633 N N . VAL A 1 79 ? -0.566 5.480 10.044 1.00 91.88 79 VAL A N 1
ATOM 634 C CA . VAL A 1 79 ? -1.881 6.020 9.656 1.00 91.88 79 VAL A CA 1
ATOM 635 C C . VAL A 1 79 ? -2.593 6.667 10.847 1.00 91.88 79 VAL A C 1
ATOM 637 O O . VAL A 1 79 ? -2.410 6.223 11.981 1.00 91.88 79 VAL A O 1
ATOM 640 N N . PRO A 1 80 ? -3.426 7.703 10.629 1.00 93.88 80 PRO A N 1
ATOM 641 C CA . PRO A 1 80 ? -4.311 8.220 11.671 1.00 93.88 80 PRO A CA 1
ATOM 642 C C . PRO A 1 80 ? -5.247 7.129 12.198 1.00 93.88 80 PRO A C 1
ATOM 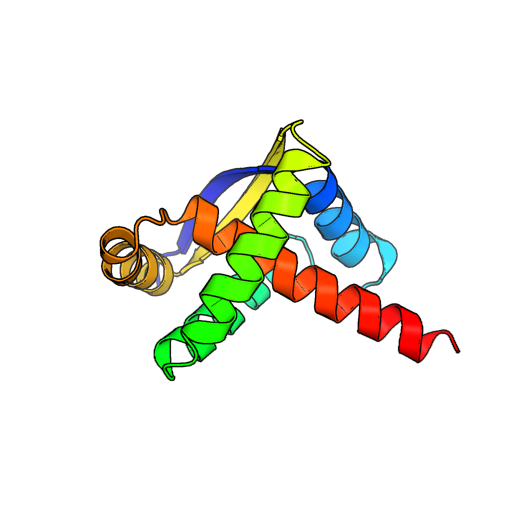644 O O . PRO A 1 80 ? -5.765 6.334 11.414 1.00 93.88 80 PRO A O 1
ATOM 647 N N . GLU A 1 81 ? -5.498 7.118 13.505 1.00 91.88 81 GLU A N 1
ATOM 648 C CA . GLU A 1 81 ? -6.365 6.130 14.158 1.00 91.88 81 GLU A CA 1
ATOM 649 C C . GLU A 1 81 ? -7.776 6.114 13.566 1.00 91.88 81 GLU A C 1
ATOM 651 O O . GLU A 1 81 ? -8.272 5.050 13.220 1.00 91.88 81 GLU A O 1
ATOM 656 N N . GLU A 1 82 ? -8.357 7.285 13.299 1.00 90.50 82 GLU A N 1
ATOM 657 C CA . GLU A 1 82 ? -9.673 7.408 12.655 1.00 90.50 82 GLU A CA 1
ATOM 658 C C . GLU A 1 82 ? -9.728 6.727 11.277 1.00 90.50 82 GLU A C 1
ATOM 660 O O . GLU A 1 82 ? -10.746 6.149 10.901 1.00 90.50 82 GLU A O 1
ATOM 665 N N . LEU A 1 83 ? -8.629 6.782 10.517 1.00 90.75 83 LEU A N 1
ATOM 666 C CA . LEU A 1 83 ? -8.543 6.143 9.206 1.00 90.75 83 LEU A CA 1
ATOM 667 C C . LEU A 1 83 ? -8.382 4.629 9.344 1.00 90.75 83 LEU A C 1
ATOM 669 O O . LEU A 1 83 ? -9.007 3.884 8.595 1.00 90.75 83 LEU A O 1
ATOM 673 N N . PHE A 1 84 ? -7.563 4.177 10.298 1.00 91.19 84 PHE A N 1
ATOM 674 C CA . PHE A 1 84 ? -7.433 2.756 10.604 1.00 91.19 84 PHE A CA 1
ATOM 675 C C . PHE A 1 84 ? -8.785 2.164 11.004 1.00 91.19 84 PHE A C 1
ATOM 677 O O . PHE A 1 84 ? -9.211 1.190 10.389 1.00 91.19 84 PHE A O 1
ATOM 684 N N . ASP A 1 85 ? -9.473 2.792 11.958 1.00 89.94 85 ASP A N 1
ATOM 685 C CA . ASP A 1 85 ? -10.763 2.330 12.463 1.00 89.94 85 ASP A CA 1
ATOM 686 C C . ASP A 1 85 ? -11.796 2.272 11.332 1.00 89.94 85 ASP A C 1
ATOM 688 O O . ASP A 1 85 ? -12.437 1.240 11.146 1.00 89.94 85 ASP A O 1
ATOM 692 N N . ALA A 1 86 ? -11.883 3.320 10.502 1.00 87.81 86 ALA A N 1
ATOM 693 C CA . ALA A 1 86 ? -12.792 3.352 9.358 1.00 87.81 86 ALA A CA 1
ATOM 694 C C . ALA A 1 86 ? -12.513 2.235 8.335 1.00 87.81 86 ALA A C 1
ATOM 696 O O . ALA A 1 86 ? -13.448 1.631 7.809 1.00 87.81 86 ALA A O 1
ATOM 697 N N . ILE A 1 87 ? -11.243 1.928 8.055 1.00 87.88 87 ILE A N 1
ATOM 698 C CA . ILE A 1 87 ? -10.883 0.807 7.174 1.00 87.88 87 ILE A CA 1
ATOM 699 C C . ILE A 1 87 ? -11.241 -0.526 7.846 1.00 87.88 87 ILE A C 1
ATOM 701 O O . ILE A 1 87 ? -11.811 -1.412 7.216 1.00 87.88 87 ILE A O 1
ATOM 705 N N . THR A 1 88 ? -10.951 -0.689 9.134 1.00 86.94 88 THR A N 1
ATOM 706 C CA . THR A 1 88 ? -11.267 -1.935 9.843 1.00 86.94 88 THR A CA 1
ATOM 707 C C . THR A 1 88 ? -12.749 -2.137 10.126 1.00 86.94 88 THR A C 1
ATOM 709 O O . THR A 1 88 ? -13.122 -3.255 10.443 1.00 86.94 88 THR A O 1
ATOM 712 N N . ASP A 1 89 ? -13.590 -1.111 10.013 1.00 83.19 89 ASP A N 1
ATOM 713 C CA . ASP A 1 89 ? -15.044 -1.233 10.161 1.00 83.19 89 ASP A CA 1
ATOM 714 C C . ASP A 1 89 ? -15.717 -1.574 8.820 1.00 83.19 89 ASP A C 1
ATOM 716 O O . ASP A 1 89 ? -16.573 -2.447 8.747 1.00 83.19 89 ASP A O 1
ATOM 720 N N . ILE A 1 90 ? -15.279 -0.945 7.722 1.00 72.44 90 ILE A N 1
ATOM 721 C CA . ILE A 1 90 ? -15.933 -1.074 6.408 1.00 72.44 90 ILE A CA 1
ATOM 722 C C . ILE A 1 90 ? -15.535 -2.361 5.665 1.00 72.44 90 ILE A C 1
ATOM 724 O O . ILE A 1 90 ? -16.331 -2.920 4.907 1.00 72.44 90 ILE A O 1
ATOM 728 N N . TYR A 1 91 ? -14.291 -2.817 5.816 1.00 70.94 91 TYR A N 1
ATOM 729 C CA . TYR A 1 91 ? -13.716 -3.837 4.931 1.00 70.94 91 TYR A CA 1
ATOM 730 C C . TYR A 1 91 ? -13.798 -5.297 5.402 1.00 70.94 91 TYR A C 1
ATOM 732 O O . TYR A 1 91 ? -13.801 -6.164 4.519 1.00 70.94 91 TYR A O 1
ATOM 740 N N . PRO A 1 92 ? -13.955 -5.634 6.701 1.00 67.94 92 PRO A N 1
ATOM 741 C CA . PRO A 1 92 ? -14.193 -7.023 7.093 1.00 67.94 92 PRO A CA 1
ATOM 742 C C . PRO A 1 92 ? -15.454 -7.613 6.460 1.00 67.94 92 PRO A C 1
ATOM 744 O O . PRO A 1 92 ? -15.446 -8.778 6.067 1.00 67.94 92 PRO A O 1
ATOM 747 N N . ASP A 1 93 ? -16.498 -6.800 6.266 1.00 66.06 93 ASP A N 1
ATOM 748 C CA . ASP A 1 93 ? -17.736 -7.203 5.581 1.00 66.06 93 ASP A CA 1
ATOM 749 C C . ASP A 1 93 ? -17.507 -7.597 4.111 1.00 66.06 93 ASP A C 1
ATOM 751 O O . ASP A 1 93 ? -18.329 -8.284 3.503 1.00 66.06 93 ASP A O 1
ATOM 755 N N . ARG A 1 94 ? -16.364 -7.201 3.540 1.00 65.56 94 ARG A N 1
ATOM 756 C CA . ARG A 1 94 ? -15.938 -7.511 2.169 1.00 65.56 94 ARG A CA 1
ATOM 757 C C . ARG A 1 94 ? -14.903 -8.638 2.104 1.00 65.56 94 ARG A C 1
ATOM 759 O O . ARG A 1 94 ? -14.474 -9.001 1.015 1.00 65.56 94 ARG A O 1
ATOM 766 N N . GLY A 1 95 ? -14.528 -9.210 3.252 1.00 66.69 95 GLY A N 1
ATOM 767 C CA . GLY A 1 95 ? -13.559 -10.301 3.352 1.00 66.69 95 GLY A CA 1
ATOM 768 C C . GLY A 1 95 ? -12.094 -9.859 3.353 1.00 66.69 95 GLY A C 1
ATOM 769 O O . GLY A 1 95 ? -11.224 -10.707 3.164 1.00 66.69 95 GLY A O 1
ATOM 770 N N . TYR A 1 96 ? -11.815 -8.569 3.572 1.00 73.94 96 TYR A N 1
ATOM 771 C CA . TYR A 1 96 ? -10.456 -8.021 3.580 1.00 73.94 96 TYR A CA 1
ATOM 772 C C . TYR A 1 96 ? -10.083 -7.491 4.961 1.00 73.94 96 TYR A C 1
ATOM 774 O O . TYR A 1 96 ? -10.865 -6.793 5.610 1.00 73.94 96 TYR A O 1
ATOM 782 N N . GLY A 1 97 ? -8.867 -7.795 5.405 1.00 85.12 97 GLY A N 1
ATOM 783 C CA . GLY A 1 97 ? -8.254 -7.135 6.542 1.00 85.12 97 GLY A CA 1
ATOM 784 C C . GLY A 1 97 ? -7.589 -5.819 6.140 1.00 85.12 97 GLY A C 1
ATOM 785 O O . GLY A 1 97 ? -7.432 -5.474 4.967 1.00 85.12 97 GLY A O 1
ATOM 786 N N . PHE A 1 98 ? -7.152 -5.075 7.155 1.00 88.31 98 PHE A N 1
ATOM 787 C CA . PHE A 1 98 ? -6.391 -3.840 6.962 1.00 88.31 98 PHE A CA 1
ATOM 788 C C . PHE A 1 98 ? -5.111 -4.071 6.140 1.00 88.31 98 PHE A C 1
ATOM 790 O O . PHE A 1 98 ? -4.743 -3.231 5.324 1.00 88.31 98 PHE A O 1
ATOM 797 N N . SER A 1 99 ? -4.448 -5.218 6.324 1.00 88.19 99 SER A N 1
ATOM 798 C CA . SER A 1 99 ? -3.232 -5.562 5.581 1.00 88.19 99 SER A CA 1
ATOM 799 C C . SER A 1 99 ? -3.487 -5.714 4.088 1.00 88.19 99 SER A C 1
ATOM 801 O O . SER A 1 99 ? -2.778 -5.094 3.300 1.00 88.19 99 SER A O 1
ATOM 803 N N . GLU A 1 100 ? -4.522 -6.460 3.690 1.00 88.38 100 GLU A N 1
ATOM 804 C CA . GLU A 1 100 ? -4.889 -6.573 2.278 1.00 88.38 100 GLU A CA 1
ATOM 805 C C . GLU A 1 100 ? -5.241 -5.204 1.692 1.00 88.38 100 GLU A C 1
ATOM 807 O O . GLU A 1 100 ? -4.798 -4.879 0.594 1.00 88.38 100 GLU A O 1
ATOM 812 N N . PHE A 1 101 ? -5.966 -4.365 2.438 1.00 90.12 101 PHE A N 1
ATOM 813 C CA . PHE A 1 101 ? -6.307 -3.020 1.981 1.00 90.12 101 PHE A CA 1
ATOM 814 C C . PHE A 1 101 ? -5.067 -2.166 1.684 1.00 90.12 101 PHE A C 1
ATOM 816 O O . PHE A 1 101 ? -4.987 -1.532 0.630 1.00 90.12 101 PHE A O 1
ATOM 823 N N . VAL A 1 102 ? -4.082 -2.160 2.586 1.00 91.94 102 VAL A N 1
ATOM 824 C CA . VAL A 1 102 ? -2.830 -1.417 2.382 1.00 91.94 102 VAL A CA 1
ATOM 825 C C . VAL A 1 102 ? -2.051 -1.972 1.190 1.00 91.94 102 VAL A C 1
ATOM 827 O O . VAL A 1 102 ? -1.558 -1.191 0.377 1.00 91.94 102 VAL A O 1
ATOM 830 N N . CYS A 1 103 ? -1.969 -3.296 1.043 1.00 92.25 103 CYS A N 1
ATOM 831 C CA . CYS A 1 103 ? -1.316 -3.912 -0.108 1.00 92.25 103 CYS A CA 1
ATOM 832 C C . CYS A 1 103 ? -1.973 -3.501 -1.433 1.00 92.25 103 CYS A C 1
ATOM 834 O O . CYS A 1 103 ? -1.277 -3.077 -2.350 1.00 92.25 103 CYS A O 1
ATOM 836 N N . ILE A 1 104 ? -3.305 -3.560 -1.515 1.00 91.69 104 ILE A N 1
ATOM 837 C CA . ILE A 1 104 ? -4.072 -3.149 -2.699 1.00 91.69 104 ILE A CA 1
ATOM 838 C C . ILE A 1 104 ? -3.828 -1.666 -3.008 1.00 91.69 104 ILE A C 1
ATOM 840 O O . ILE A 1 104 ? -3.572 -1.298 -4.158 1.00 91.69 104 ILE A O 1
ATOM 844 N N . ALA A 1 105 ? -3.856 -0.814 -1.980 1.00 92.94 105 ALA A N 1
ATOM 845 C CA . ALA A 1 105 ? -3.588 0.613 -2.117 1.00 92.94 105 ALA A CA 1
ATOM 846 C C . ALA A 1 105 ? -2.196 0.878 -2.701 1.00 92.94 105 ALA A C 1
ATOM 848 O O . ALA A 1 105 ? -2.045 1.703 -3.605 1.00 92.94 105 ALA A O 1
ATOM 849 N N . LEU A 1 106 ? -1.187 0.159 -2.212 1.00 94.25 106 LEU A N 1
ATOM 850 C CA . LEU A 1 106 ? 0.180 0.263 -2.703 1.00 94.25 106 LEU A CA 1
ATOM 851 C C . LEU A 1 106 ? 0.314 -0.253 -4.132 1.00 94.25 106 LEU A C 1
ATOM 853 O O . LEU A 1 106 ? 0.865 0.462 -4.958 1.00 94.25 106 LEU A O 1
ATOM 857 N N . THR A 1 107 ? -0.230 -1.427 -4.460 1.00 93.75 107 THR A N 1
ATOM 858 C CA . THR A 1 107 ? -0.200 -1.965 -5.831 1.00 93.75 107 THR A CA 1
ATOM 859 C C . THR A 1 107 ? -0.768 -0.961 -6.835 1.00 93.75 107 THR A C 1
ATOM 861 O O . THR A 1 107 ? -0.156 -0.703 -7.874 1.00 93.75 1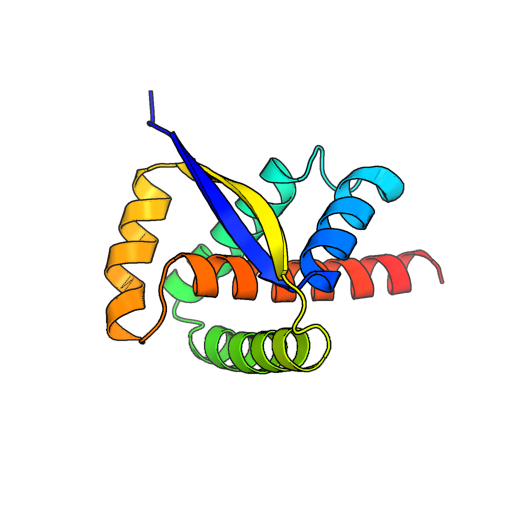07 THR A O 1
ATOM 864 N N . ARG A 1 108 ? -1.894 -0.323 -6.495 1.00 93.44 108 ARG A N 1
ATOM 865 C CA . ARG A 1 108 ? -2.486 0.756 -7.293 1.00 93.44 108 ARG A CA 1
ATOM 866 C C . ARG A 1 108 ? -1.549 1.955 -7.427 1.00 93.44 108 ARG A C 1
ATOM 868 O O . ARG A 1 108 ? -1.287 2.411 -8.537 1.00 93.44 108 ARG A O 1
ATOM 875 N N . GLN A 1 109 ? -1.051 2.473 -6.306 1.00 94.12 109 GLN A N 1
ATOM 876 C CA . GLN A 1 109 ? -0.205 3.665 -6.306 1.00 94.12 109 GLN A CA 1
ATOM 877 C C . GLN A 1 109 ? 1.088 3.440 -7.099 1.00 94.12 109 GLN A C 1
ATOM 879 O O . GLN A 1 109 ? 1.466 4.292 -7.894 1.00 94.12 109 GLN A O 1
ATOM 884 N N . ILE A 1 110 ? 1.738 2.292 -6.923 1.00 92.69 110 ILE A N 1
ATOM 885 C CA . ILE A 1 110 ? 2.952 1.907 -7.648 1.00 92.69 110 ILE A CA 1
ATOM 886 C C . ILE A 1 110 ? 2.682 1.776 -9.148 1.00 92.69 110 ILE A C 1
ATOM 888 O O . ILE A 1 110 ? 3.482 2.256 -9.951 1.00 92.69 110 ILE A O 1
ATOM 892 N N . SER A 1 111 ? 1.538 1.204 -9.537 1.00 91.62 111 SER A N 1
ATOM 893 C CA . SER A 1 111 ? 1.147 1.120 -10.950 1.00 91.62 111 SER A CA 1
ATOM 894 C C . SER A 1 111 ? 1.028 2.510 -11.585 1.00 91.62 111 SER A C 1
ATOM 896 O O . SER A 1 111 ? 1.550 2.730 -12.675 1.00 91.62 111 SER A O 1
ATOM 898 N N . PHE A 1 112 ? 0.419 3.475 -10.884 1.00 91.44 112 PHE A N 1
ATOM 899 C CA . PHE A 1 112 ? 0.335 4.858 -11.368 1.00 91.44 112 PHE A CA 1
ATOM 900 C C . PHE A 1 112 ? 1.689 5.561 -11.433 1.00 91.44 112 PHE A C 1
ATOM 902 O O . PHE A 1 112 ? 1.943 6.299 -12.378 1.00 91.44 112 PHE A O 1
ATOM 909 N N . LEU A 1 113 ? 2.563 5.344 -10.447 1.00 91.81 113 LEU A N 1
ATOM 910 C CA . LEU A 1 113 ? 3.897 5.947 -10.456 1.00 91.81 113 LEU A CA 1
ATOM 911 C C . LEU A 1 113 ? 4.768 5.383 -11.575 1.00 91.81 113 LEU A C 1
ATOM 913 O O . LEU A 1 113 ? 5.520 6.132 -12.184 1.00 91.81 113 LEU A O 1
ATOM 917 N N . THR A 1 114 ? 4.619 4.094 -11.875 1.00 90.38 114 THR A N 1
ATOM 918 C CA . THR A 1 114 ? 5.331 3.449 -12.983 1.00 90.38 114 THR A CA 1
ATOM 919 C C . THR A 1 114 ? 4.926 4.071 -14.309 1.00 90.38 114 THR A C 1
ATOM 921 O O . THR A 1 114 ? 5.794 4.537 -15.036 1.00 90.38 114 THR A O 1
ATOM 924 N N . GLN A 1 115 ? 3.620 4.195 -14.564 1.00 89.50 115 GLN A N 1
ATOM 925 C CA . GLN A 1 115 ? 3.106 4.869 -15.761 1.00 89.50 115 GLN A CA 1
ATOM 926 C C . GLN A 1 115 ? 3.586 6.322 -15.850 1.00 89.50 115 GLN A C 1
ATOM 928 O O . GLN A 1 115 ? 4.080 6.746 -16.884 1.00 89.50 115 GLN A O 1
ATOM 933 N N . TYR A 1 116 ? 3.513 7.070 -14.745 1.00 88.31 116 TYR A N 1
ATOM 934 C CA . TYR A 1 116 ? 3.988 8.453 -14.704 1.00 88.31 116 TYR A CA 1
ATOM 935 C C . TYR A 1 116 ? 5.484 8.573 -15.033 1.00 88.31 116 TYR A C 1
ATOM 937 O O . TYR A 1 116 ? 5.887 9.452 -15.788 1.00 88.31 116 TYR A O 1
ATOM 945 N N . CYS A 1 117 ? 6.321 7.701 -14.468 1.00 85.06 117 CYS A N 1
ATOM 946 C CA . CYS A 1 117 ? 7.753 7.707 -14.748 1.00 85.06 117 CYS A CA 1
ATOM 947 C C . CYS A 1 117 ? 8.071 7.278 -16.184 1.00 85.06 117 CYS A C 1
ATOM 949 O O . CYS A 1 117 ? 9.028 7.796 -16.748 1.00 85.06 117 CYS A O 1
ATOM 951 N N . GLU A 1 118 ? 7.302 6.359 -16.767 1.00 87.06 118 GLU A N 1
ATOM 952 C CA . GLU A 1 118 ? 7.430 5.985 -18.179 1.00 87.06 118 GLU A CA 1
ATOM 953 C C . GLU A 1 118 ? 7.075 7.167 -19.094 1.00 87.06 118 GLU A C 1
ATOM 955 O O . GLU A 1 118 ? 7.865 7.495 -19.976 1.00 87.06 118 GLU A O 1
ATOM 960 N N . ASP A 1 119 ? 5.967 7.861 -18.821 1.00 87.38 119 ASP A N 1
ATOM 961 C CA . ASP A 1 119 ? 5.494 9.000 -19.619 1.00 87.38 119 ASP A CA 1
ATOM 962 C C . ASP A 1 119 ? 6.432 10.227 -19.549 1.00 87.38 119 ASP A C 1
ATOM 964 O O . ASP A 1 119 ? 6.624 10.917 -20.547 1.00 87.38 119 ASP A O 1
ATOM 968 N N . GLU A 1 120 ? 7.032 10.527 -18.389 1.00 76.50 120 GLU A N 1
ATOM 969 C CA . GLU A 1 120 ? 7.925 11.691 -18.211 1.00 76.50 120 GLU A CA 1
ATOM 970 C C . GLU A 1 120 ? 9.363 11.466 -18.728 1.00 76.50 120 GLU A C 1
ATOM 972 O O . GLU A 1 120 ? 10.156 12.411 -18.782 1.00 76.50 120 GLU A O 1
ATOM 977 N N . LEU A 1 121 ? 9.735 10.225 -19.069 1.00 59.78 121 LEU A N 1
ATOM 978 C CA . LEU A 1 121 ? 11.068 9.876 -19.585 1.00 59.78 121 LEU A CA 1
ATOM 979 C C . LEU A 1 121 ? 11.121 9.750 -21.123 1.00 59.78 121 LEU A C 1
ATOM 981 O O . LEU A 1 121 ? 12.214 9.520 -21.655 1.00 59.78 121 LEU A O 1
ATOM 985 N N . GLU A 1 122 ? 9.993 9.926 -21.822 1.00 53.62 122 GLU A N 1
ATOM 986 C CA . GLU A 1 122 ? 9.892 10.027 -23.294 1.00 53.62 122 GLU A CA 1
ATOM 987 C C . GLU A 1 122 ? 10.048 11.468 -23.821 1.00 53.62 122 GLU A C 1
ATOM 989 O O . GLU A 1 122 ? 10.724 11.632 -24.869 1.00 53.62 122 GLU A O 1
#

Secondary structure (DSSP, 8-state):
---EEEEEEEEEHHHHHHHHHHHHTS-SSSSHHHHHHHHHHHHHHHHHTT-HHHHHHHHHHHHHHHHH--SEEEEEEEEEHHHHHHHHHHSGGGT--HHHHHHHHHHHHHHHHHHHHHHHT-